Protein AF-A0A4R0QS27-F1 (afdb_monomer_lite)

Radius of gyration: 12.73 Å; chains: 1; bounding box: 35×30×27 Å

Sequence (80 aa):
MITFPVLFRILHKYLGSSDTVPQFFREFMQRITNVPEAEWGMKTDASGRLLDGTIRTYTKRGISGAVARNIIDHLSLGGM

Secondary structure (DSSP, 8-state):
---HHHHHHHHHHHH-TT--HHHHHHHHHHHH--S-GGGT-S-B-TTSPBPHHHHHHHHHH---HHHHHHHHHHHHHT--

Structure (mmCIF, N/CA/C/O backbone):
data_AF-A0A4R0QS27-F1
#
_entry.id   AF-A0A4R0QS27-F1
#
loop_
_atom_site.group_PDB
_atom_site.id
_atom_site.type_symbol
_atom_site.label_atom_id
_atom_site.label_alt_id
_atom_site.label_comp_id
_atom_site.label_asym_id
_atom_site.label_entity_id
_atom_site.label_seq_id
_atom_site.pdbx_PDB_ins_code
_atom_site.Cartn_x
_atom_site.Cartn_y
_atom_site.Cartn_z
_atom_site.occupancy
_atom_site.B_iso_or_equiv
_atom_site.auth_seq_id
_atom_site.auth_comp_id
_atom_site.auth_asym_id
_atom_site.auth_atom_id
_atom_site.pdbx_PDB_model_num
ATOM 1 N N . MET A 1 1 ? 8.205 -19.342 -9.664 1.00 77.19 1 MET A N 1
ATOM 2 C CA . MET A 1 1 ? 6.965 -18.636 -9.270 1.00 77.19 1 MET A CA 1
ATOM 3 C C . MET A 1 1 ? 7.306 -17.164 -9.061 1.00 77.19 1 MET A C 1
ATOM 5 O O . MET A 1 1 ? 8.295 -16.892 -8.392 1.00 77.19 1 MET A O 1
ATOM 9 N N . ILE A 1 2 ? 6.586 -16.230 -9.690 1.00 85.00 2 ILE A N 1
ATOM 10 C CA . ILE A 1 2 ? 6.842 -14.782 -9.552 1.00 85.00 2 ILE A CA 1
ATOM 11 C C . ILE A 1 2 ? 6.159 -14.287 -8.270 1.00 85.00 2 ILE A C 1
ATOM 13 O O . ILE A 1 2 ? 4.992 -14.593 -8.047 1.00 85.00 2 ILE A O 1
ATOM 17 N N . THR A 1 3 ? 6.876 -13.550 -7.418 1.00 90.88 3 THR A N 1
ATOM 18 C CA . THR A 1 3 ? 6.327 -12.995 -6.167 1.00 90.88 3 THR A CA 1
ATOM 19 C C . THR A 1 3 ? 5.747 -11.597 -6.383 1.00 90.88 3 THR A C 1
ATOM 21 O O . THR A 1 3 ? 6.144 -10.893 -7.314 1.00 90.88 3 THR A O 1
ATOM 24 N N . PHE A 1 4 ? 4.846 -11.156 -5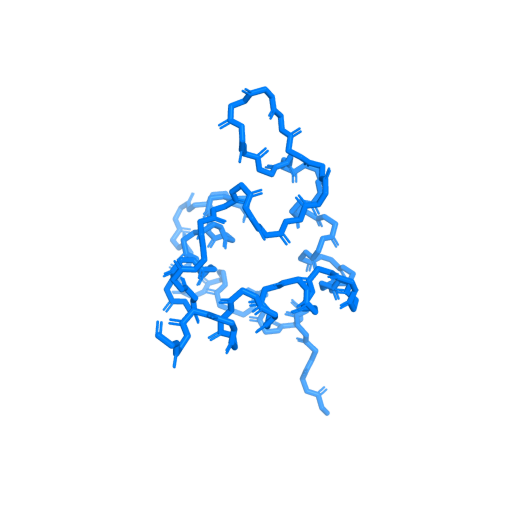.496 1.00 90.69 4 PHE A N 1
ATOM 25 C CA . PHE A 1 4 ? 4.278 -9.804 -5.558 1.00 90.69 4 PHE A CA 1
ATOM 26 C C . PHE A 1 4 ? 5.349 -8.695 -5.617 1.00 90.69 4 PHE A C 1
ATOM 28 O O . PHE A 1 4 ? 5.247 -7.856 -6.507 1.00 90.69 4 PHE A O 1
ATOM 35 N N . PRO A 1 5 ? 6.412 -8.688 -4.779 1.00 94.06 5 PRO A N 1
ATOM 36 C CA . PRO A 1 5 ? 7.470 -7.678 -4.879 1.00 94.06 5 PRO A CA 1
ATOM 37 C C . PRO A 1 5 ? 8.165 -7.640 -6.246 1.00 94.06 5 PRO A C 1
ATOM 39 O O . PRO A 1 5 ? 8.470 -6.562 -6.760 1.00 94.06 5 PRO A O 1
ATOM 42 N N . VAL A 1 6 ? 8.402 -8.810 -6.853 1.00 94.75 6 VAL A N 1
ATOM 43 C CA . VAL A 1 6 ? 9.022 -8.907 -8.183 1.00 94.75 6 VAL A CA 1
ATOM 44 C C . VAL A 1 6 ? 8.079 -8.352 -9.246 1.00 94.75 6 VAL A C 1
ATOM 46 O O . VAL A 1 6 ? 8.492 -7.507 -10.038 1.00 94.75 6 VAL A O 1
ATOM 49 N N . LEU A 1 7 ? 6.809 -8.767 -9.226 1.00 92.94 7 LEU A N 1
ATOM 50 C CA . LEU A 1 7 ? 5.789 -8.273 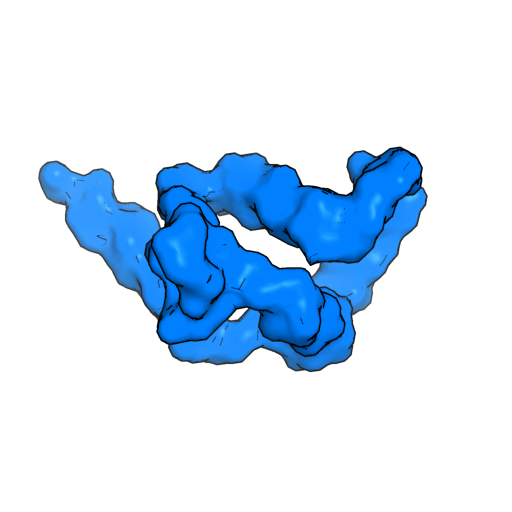-10.148 1.00 92.94 7 LEU A CA 1
ATOM 51 C C . LEU A 1 7 ? 5.616 -6.755 -10.023 1.00 92.94 7 LEU A C 1
ATOM 53 O O . LEU A 1 7 ? 5.714 -6.043 -11.018 1.00 92.94 7 LEU A O 1
ATOM 57 N N . PHE A 1 8 ? 5.429 -6.250 -8.804 1.00 94.00 8 PHE A N 1
ATOM 58 C CA . PHE A 1 8 ? 5.228 -4.829 -8.541 1.00 94.00 8 PHE A CA 1
ATOM 59 C C . PHE A 1 8 ? 6.401 -3.987 -9.045 1.00 94.00 8 PHE A C 1
ATOM 61 O O . PHE A 1 8 ? 6.190 -2.954 -9.672 1.00 94.00 8 PHE A O 1
ATOM 68 N N . ARG A 1 9 ? 7.645 -4.435 -8.826 1.00 92.88 9 ARG A N 1
ATOM 69 C CA . ARG A 1 9 ? 8.839 -3.729 -9.311 1.00 92.88 9 ARG A CA 1
ATOM 70 C C . ARG A 1 9 ? 8.898 -3.666 -10.836 1.00 92.88 9 ARG A C 1
ATOM 72 O O . ARG A 1 9 ? 9.302 -2.640 -11.377 1.00 92.88 9 ARG A O 1
ATOM 79 N N . ILE A 1 10 ? 8.526 -4.749 -11.518 1.00 94.31 10 ILE A N 1
ATOM 80 C CA . ILE A 1 10 ? 8.450 -4.774 -12.984 1.00 94.31 10 ILE A CA 1
ATOM 81 C C . ILE A 1 10 ? 7.380 -3.783 -13.446 1.00 94.31 10 ILE A C 1
ATOM 83 O O . ILE A 1 10 ? 7.677 -2.906 -14.252 1.00 94.31 10 ILE A O 1
ATOM 87 N N . LEU A 1 11 ? 6.171 -3.860 -12.888 1.00 93.88 11 LEU A N 1
ATOM 88 C CA . LEU A 1 11 ? 5.071 -2.967 -13.250 1.00 93.88 11 LEU A CA 1
ATOM 89 C C . LEU A 1 11 ? 5.421 -1.499 -12.990 1.00 93.88 11 LEU A C 1
ATOM 91 O O . LEU A 1 11 ? 5.255 -0.682 -13.883 1.00 93.88 11 LEU A O 1
ATOM 95 N N . HIS A 1 12 ? 5.982 -1.162 -11.828 1.00 94.31 12 HIS A N 1
ATOM 96 C CA . HIS A 1 12 ? 6.373 0.214 -11.507 1.00 94.31 12 HIS A CA 1
ATOM 97 C C . HIS A 1 12 ? 7.434 0.750 -12.474 1.00 94.31 12 HIS A C 1
ATOM 99 O O . HIS A 1 12 ? 7.325 1.885 -12.923 1.00 94.31 12 HIS A O 1
ATOM 105 N N . LYS A 1 13 ? 8.409 -0.078 -12.880 1.00 93.38 13 LYS A N 1
ATOM 106 C CA . LYS A 1 13 ? 9.448 0.315 -13.848 1.00 93.38 13 LYS A CA 1
ATOM 107 C C . LYS A 1 13 ? 8.878 0.688 -15.221 1.00 93.38 13 LYS A C 1
ATOM 109 O O . LYS A 1 13 ? 9.412 1.588 -15.860 1.00 93.38 13 LYS A O 1
ATOM 114 N N . TYR A 1 14 ? 7.867 -0.038 -15.695 1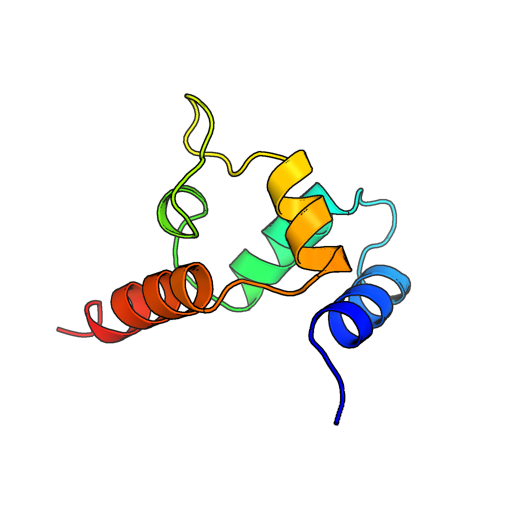.00 94.00 14 TYR A N 1
ATOM 115 C CA . TYR A 1 14 ? 7.357 0.117 -17.062 1.00 94.00 14 TYR A CA 1
ATOM 116 C C . TYR A 1 14 ? 6.067 0.937 -17.153 1.00 94.00 14 TYR A C 1
ATOM 118 O O . TYR A 1 14 ? 5.814 1.540 -18.189 1.00 94.00 14 TYR A O 1
ATOM 126 N N . LEU A 1 15 ? 5.262 0.966 -16.090 1.00 91.88 15 LEU A N 1
ATOM 127 C CA . LEU A 1 15 ? 3.945 1.607 -16.052 1.00 91.88 15 LEU A CA 1
ATOM 128 C C . LEU A 1 15 ? 3.872 2.773 -15.063 1.00 91.88 15 LEU A C 1
ATOM 130 O O . LEU A 1 15 ? 2.950 3.571 -15.159 1.00 91.88 15 LEU A O 1
ATOM 134 N N . GLY A 1 16 ? 4.811 2.871 -14.119 1.00 85.19 16 GLY A N 1
ATOM 135 C CA . GLY A 1 16 ? 4.779 3.889 -13.069 1.00 85.19 16 GLY A CA 1
ATOM 136 C C . GLY A 1 16 ? 5.224 5.280 -13.499 1.00 85.19 16 GLY A C 1
ATOM 137 O O . GLY A 1 16 ? 5.039 6.218 -12.740 1.00 85.19 16 GLY A O 1
ATOM 138 N N . SER A 1 17 ? 5.805 5.444 -14.692 1.00 82.62 17 SER A N 1
ATOM 139 C CA . SER A 1 17 ? 6.275 6.750 -15.177 1.00 82.62 17 SER A CA 1
ATOM 140 C C . SER A 1 17 ? 7.127 7.488 -14.115 1.00 82.62 17 SER A C 1
ATOM 142 O O . SER A 1 17 ? 8.077 6.913 -13.579 1.00 82.62 17 SER A O 1
ATOM 144 N N . SER A 1 18 ? 6.798 8.745 -13.801 1.00 84.88 18 SER A N 1
ATOM 145 C CA . SER A 1 18 ? 7.408 9.583 -12.762 1.00 84.88 18 SER A CA 1
ATOM 146 C C . SER A 1 18 ? 6.852 9.364 -11.348 1.00 84.88 18 SER A C 1
ATOM 148 O O . SER A 1 18 ? 7.261 10.070 -10.424 1.00 84.88 18 SER A O 1
ATOM 150 N N . ASP A 1 19 ? 5.921 8.430 -11.151 1.00 90.69 19 ASP A N 1
ATOM 151 C CA . ASP A 1 19 ? 5.223 8.276 -9.879 1.00 90.69 19 ASP A CA 1
ATOM 152 C C . ASP A 1 19 ? 6.121 7.702 -8.792 1.00 90.69 19 ASP A C 1
ATOM 154 O O . ASP A 1 19 ? 6.904 6.758 -8.977 1.00 90.69 19 ASP A O 1
ATOM 158 N N . THR A 1 20 ? 5.934 8.220 -7.582 1.00 94.19 20 THR A N 1
ATOM 159 C CA . THR A 1 20 ? 6.519 7.601 -6.397 1.00 94.19 20 THR A CA 1
ATOM 160 C C . THR A 1 20 ? 5.897 6.222 -6.153 1.00 94.19 20 THR A C 1
ATOM 162 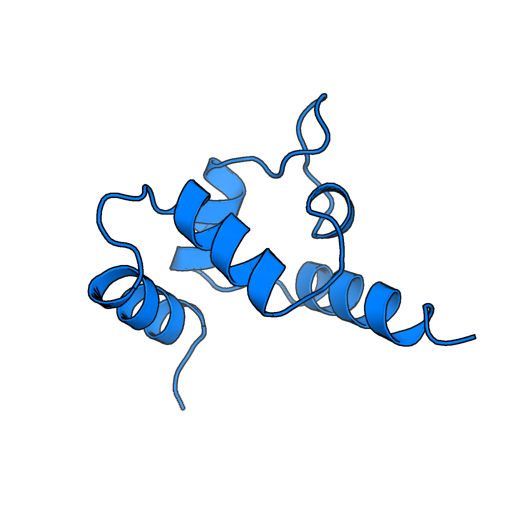O O . THR A 1 20 ? 4.740 5.966 -6.480 1.00 94.19 20 THR A O 1
ATOM 165 N N . VAL A 1 21 ? 6.647 5.324 -5.504 1.00 93.75 21 VAL A N 1
ATOM 166 C CA . VAL A 1 21 ? 6.161 3.973 -5.153 1.00 93.75 21 VAL A CA 1
ATOM 167 C C . VAL A 1 21 ? 4.775 3.986 -4.475 1.00 93.75 21 VAL A C 1
ATOM 169 O O . VAL A 1 21 ? 3.936 3.175 -4.866 1.00 93.75 21 VAL A O 1
ATOM 172 N N . PRO A 1 22 ? 4.483 4.874 -3.498 1.00 94.00 22 PRO A N 1
ATOM 173 C CA . PRO A 1 22 ? 3.157 4.929 -2.885 1.00 94.00 22 PRO A CA 1
ATOM 174 C C . PRO A 1 22 ? 2.040 5.449 -3.792 1.00 94.00 22 PRO A C 1
ATOM 176 O O . PRO A 1 22 ? 0.894 5.050 -3.605 1.00 94.00 22 PRO A O 1
ATOM 179 N N . GLN A 1 23 ? 2.338 6.337 -4.741 1.00 94.31 23 GLN A N 1
ATOM 180 C CA . GLN A 1 23 ? 1.351 6.808 -5.718 1.00 94.31 23 GLN A CA 1
ATOM 181 C C . GLN A 1 23 ? 0.984 5.673 -6.672 1.00 94.31 23 GLN A C 1
ATOM 183 O O . GLN A 1 23 ? -0.174 5.262 -6.707 1.00 94.31 23 GLN A O 1
ATOM 188 N N . PHE A 1 24 ? 1.986 5.064 -7.311 1.00 95.44 24 PHE A N 1
ATOM 189 C CA . PHE A 1 24 ? 1.756 3.961 -8.240 1.00 95.44 24 PHE A CA 1
ATOM 190 C C . PHE A 1 24 ? 1.067 2.761 -7.579 1.00 95.44 24 PHE A C 1
ATOM 192 O O . PHE A 1 24 ? 0.211 2.128 -8.186 1.00 95.44 24 PHE A O 1
ATOM 199 N N . PHE A 1 25 ? 1.398 2.442 -6.322 1.00 94.19 25 PHE A N 1
ATOM 200 C CA . PHE A 1 25 ? 0.714 1.367 -5.599 1.00 94.19 25 PHE A CA 1
ATOM 201 C C . PHE A 1 25 ? -0.786 1.625 -5.459 1.00 94.19 25 PHE A C 1
ATOM 203 O O . PHE A 1 25 ? -1.573 0.709 -5.679 1.00 94.19 25 PHE A O 1
ATOM 210 N N . ARG A 1 26 ? -1.186 2.852 -5.111 1.00 92.75 26 ARG A N 1
ATOM 211 C CA . ARG A 1 26 ? -2.604 3.204 -4.963 1.00 92.75 26 ARG A CA 1
ATOM 212 C C . ARG A 1 26 ? -3.334 3.108 -6.293 1.00 92.75 26 ARG A C 1
ATOM 214 O O . ARG A 1 26 ? -4.383 2.476 -6.354 1.00 92.75 26 ARG A O 1
ATOM 221 N N . GLU A 1 27 ? -2.747 3.653 -7.354 1.00 92.69 27 GLU A N 1
ATOM 222 C CA . GLU A 1 27 ? -3.323 3.546 -8.696 1.00 92.69 27 GLU A CA 1
ATOM 223 C C . GLU A 1 27 ? -3.435 2.095 -9.158 1.00 92.69 27 GLU A C 1
ATOM 225 O O . GLU A 1 27 ? -4.460 1.684 -9.693 1.00 92.69 27 GLU A O 1
ATOM 230 N N . PHE A 1 28 ? -2.391 1.297 -8.932 1.00 92.81 28 PHE A N 1
ATOM 231 C CA . PHE A 1 28 ? -2.388 -0.115 -9.284 1.00 92.81 28 PHE A CA 1
ATOM 232 C C . PHE A 1 28 ? -3.501 -0.868 -8.556 1.00 92.81 28 PHE A C 1
ATOM 234 O O . PHE A 1 28 ? -4.264 -1.582 -9.201 1.00 92.81 28 PHE A O 1
ATOM 241 N N . MET A 1 29 ? -3.629 -0.675 -7.241 1.00 90.94 29 MET A N 1
ATOM 242 C CA . MET A 1 29 ? -4.681 -1.303 -6.441 1.00 90.94 29 MET A CA 1
ATOM 243 C C . MET A 1 29 ? -6.075 -0.898 -6.934 1.00 90.94 29 MET A C 1
ATOM 245 O O . MET A 1 29 ? -6.888 -1.775 -7.194 1.00 90.94 29 MET A O 1
ATOM 249 N N . GLN A 1 30 ? -6.330 0.390 -7.177 1.00 90.31 30 GLN A N 1
ATOM 250 C CA . GLN A 1 30 ? -7.615 0.872 -7.711 1.00 90.31 30 GLN A CA 1
ATOM 251 C C . GLN A 1 30 ? -7.952 0.323 -9.107 1.00 90.31 30 GLN A C 1
ATOM 253 O O . GLN A 1 30 ? -9.119 0.243 -9.474 1.00 90.31 30 GLN A O 1
ATOM 258 N N . ARG A 1 31 ? -6.949 -0.062 -9.906 1.00 89.88 31 ARG A N 1
ATOM 259 C CA . ARG A 1 31 ? -7.174 -0.704 -11.213 1.00 89.88 31 ARG A CA 1
ATOM 260 C C . ARG A 1 31 ? -7.536 -2.182 -11.099 1.00 89.88 31 ARG A C 1
ATOM 262 O O . ARG A 1 31 ? -8.190 -2.703 -11.997 1.00 89.88 31 ARG A O 1
ATOM 269 N N . ILE A 1 32 ? -7.076 -2.869 -10.051 1.00 89.00 32 ILE A N 1
ATOM 270 C CA . ILE A 1 32 ? -7.298 -4.314 -9.869 1.00 89.00 32 ILE A CA 1
ATOM 271 C C . ILE A 1 32 ? -8.418 -4.636 -8.873 1.00 89.00 32 ILE A C 1
ATOM 273 O O . ILE A 1 32 ? -8.842 -5.787 -8.797 1.00 89.00 32 ILE A O 1
ATOM 277 N N . THR A 1 33 ? -8.878 -3.659 -8.091 1.00 88.31 33 THR A N 1
ATOM 278 C CA . THR A 1 33 ? -9.977 -3.812 -7.135 1.00 88.31 33 THR A CA 1
ATOM 279 C C . THR A 1 33 ? -10.824 -2.544 -7.051 1.00 88.31 33 THR A C 1
ATOM 281 O O . THR A 1 33 ? -10.305 -1.436 -7.140 1.00 88.31 33 THR A O 1
ATOM 284 N N . ASN A 1 34 ? -12.128 -2.720 -6.816 1.00 88.50 34 ASN A N 1
ATOM 285 C CA . ASN A 1 34 ? -13.077 -1.632 -6.560 1.00 88.50 34 ASN A CA 1
ATOM 286 C C . ASN A 1 34 ? -13.195 -1.276 -5.064 1.00 88.50 34 ASN A C 1
ATOM 288 O O . ASN A 1 34 ? -14.006 -0.432 -4.695 1.00 88.50 34 ASN A O 1
ATOM 292 N N . VAL A 1 35 ? -12.416 -1.925 -4.192 1.00 89.56 35 VAL A N 1
ATOM 293 C CA . VAL A 1 35 ? -12.398 -1.632 -2.751 1.00 89.56 35 VAL A CA 1
ATOM 294 C C . VAL A 1 35 ? -11.707 -0.279 -2.522 1.00 89.56 35 VAL A C 1
ATOM 296 O O . VAL A 1 35 ? -10.609 -0.078 -3.055 1.00 89.56 35 VAL A O 1
ATOM 299 N N . PRO A 1 36 ? -12.288 0.653 -1.745 1.00 88.75 36 PRO A N 1
ATOM 300 C CA . PRO A 1 36 ? -11.659 1.941 -1.458 1.00 88.75 36 PRO A CA 1
ATOM 301 C C . PRO A 1 36 ? -10.395 1.778 -0.597 1.00 88.75 36 PRO A C 1
ATOM 303 O O . PRO A 1 36 ? -10.274 0.836 0.181 1.00 88.75 36 PRO A O 1
ATOM 306 N N . GLU A 1 37 ? -9.449 2.722 -0.696 1.00 88.31 37 GLU A N 1
ATOM 307 C CA . GLU A 1 37 ? -8.156 2.651 0.018 1.00 88.31 37 GLU A CA 1
ATOM 308 C C . GLU A 1 37 ? -8.309 2.491 1.539 1.00 88.31 37 GLU A C 1
ATOM 310 O O . GLU A 1 37 ? -7.552 1.740 2.160 1.00 88.31 37 GLU A O 1
ATOM 315 N N . ALA A 1 38 ? -9.322 3.140 2.117 1.00 86.25 38 ALA A N 1
ATOM 316 C CA . ALA A 1 38 ? -9.649 3.047 3.538 1.00 86.25 38 ALA A CA 1
ATOM 317 C C . ALA A 1 38 ? -9.985 1.615 3.992 1.00 86.25 38 ALA A C 1
ATOM 319 O O . ALA A 1 38 ? -9.816 1.277 5.161 1.00 86.25 38 ALA A O 1
ATOM 320 N N . GLU A 1 39 ? -10.414 0.764 3.062 1.00 85.56 39 GLU A N 1
ATOM 321 C CA . GLU A 1 39 ? -10.806 -0.625 3.295 1.00 85.56 39 GLU A CA 1
ATOM 322 C C . GLU A 1 39 ? -9.722 -1.618 2.849 1.00 85.56 39 GLU A C 1
ATOM 324 O O . GLU A 1 39 ? -9.911 -2.831 2.913 1.00 85.56 39 GLU A O 1
ATOM 329 N N . TRP A 1 40 ? -8.542 -1.162 2.418 1.00 85.44 40 TRP A N 1
ATOM 330 C CA . TRP A 1 40 ? -7.457 -2.092 2.093 1.00 85.44 40 TRP A CA 1
ATOM 331 C C . TRP A 1 40 ? -6.811 -2.690 3.342 1.00 85.44 40 TRP A C 1
ATOM 3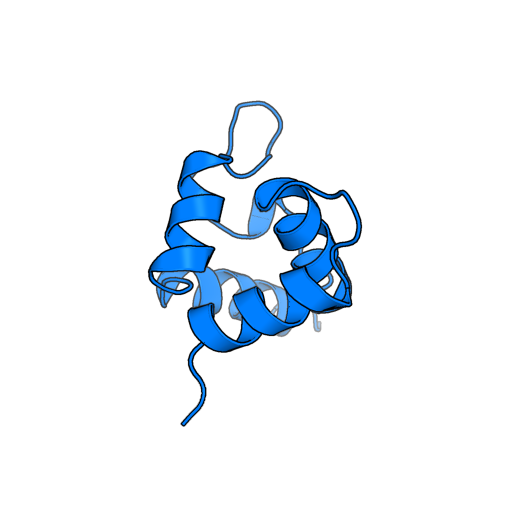33 O O . TRP A 1 40 ? -6.373 -3.836 3.300 1.00 85.44 40 TRP A O 1
ATOM 343 N N . GLY A 1 41 ? -6.726 -1.965 4.462 1.00 72.25 41 GLY A N 1
ATOM 344 C CA . GLY A 1 41 ? -6.045 -2.485 5.647 1.00 72.25 41 GLY A CA 1
ATOM 345 C C . GLY A 1 41 ? -6.160 -1.637 6.911 1.00 72.25 41 GLY A C 1
ATOM 346 O O . GLY A 1 41 ? -6.701 -0.543 6.917 1.00 72.25 41 GLY A O 1
ATOM 347 N N . MET A 1 42 ? -5.598 -2.161 8.004 1.00 66.50 42 MET A N 1
ATOM 348 C CA . MET A 1 42 ? -5.894 -1.711 9.374 1.00 66.50 42 MET A CA 1
ATOM 349 C C . MET A 1 42 ? -5.226 -0.403 9.831 1.00 66.50 42 MET A C 1
ATOM 351 O O . MET A 1 42 ? -5.582 0.111 10.886 1.00 66.50 42 MET A O 1
ATOM 355 N N . LYS A 1 43 ? -4.211 0.113 9.123 1.00 72.25 43 LYS A N 1
ATOM 356 C CA . LYS A 1 43 ? -3.463 1.313 9.555 1.00 72.25 43 LYS A CA 1
ATOM 357 C C . LYS A 1 43 ? -3.529 2.414 8.508 1.00 72.25 43 LYS A C 1
ATOM 359 O O . LYS A 1 43 ? -2.577 2.612 7.746 1.00 72.25 43 LYS A O 1
ATOM 364 N N . THR A 1 44 ? -4.654 3.112 8.498 1.00 81.19 44 THR A N 1
ATOM 365 C CA . THR A 1 44 ? -4.841 4.356 7.756 1.00 81.19 44 THR A CA 1
ATOM 366 C C . THR A 1 44 ? -4.497 5.563 8.627 1.00 81.19 44 THR A C 1
ATOM 368 O O . THR A 1 44 ? -4.490 5.483 9.856 1.00 81.19 44 THR A O 1
ATOM 371 N N . ASP A 1 45 ? -4.189 6.687 7.992 1.00 83.06 45 ASP A N 1
ATOM 372 C CA . ASP A 1 45 ? -4.164 7.986 8.652 1.00 83.06 45 ASP A CA 1
ATOM 373 C C . ASP A 1 45 ? -5.589 8.509 8.919 1.00 83.06 45 ASP A C 1
ATOM 375 O O . ASP A 1 45 ? -6.590 7.860 8.601 1.00 83.06 45 ASP A O 1
ATOM 379 N N . ALA A 1 46 ? -5.681 9.708 9.504 1.00 81.19 46 ALA A N 1
ATOM 380 C CA . ALA A 1 46 ? -6.953 10.374 9.792 1.00 81.19 46 ALA A CA 1
ATOM 381 C C . ALA A 1 46 ? -7.792 10.691 8.536 1.00 81.19 46 ALA A C 1
ATOM 383 O O . ALA A 1 46 ? -8.975 10.989 8.662 1.00 81.19 46 ALA A O 1
ATOM 384 N N . SER A 1 47 ? -7.201 10.617 7.339 1.00 82.50 47 SER A N 1
ATOM 385 C CA . SER A 1 47 ? -7.880 10.831 6.054 1.00 82.50 47 SER A CA 1
ATOM 386 C C . SER A 1 47 ? -8.338 9.519 5.407 1.00 82.50 47 SER A C 1
ATOM 388 O O . SER A 1 47 ? -8.797 9.530 4.267 1.00 82.50 47 SER A O 1
ATOM 390 N N . GLY A 1 48 ? -8.175 8.379 6.089 1.00 81.19 48 GLY A N 1
ATOM 391 C CA . GLY A 1 48 ? -8.488 7.064 5.531 1.00 81.19 48 GLY A CA 1
ATOM 392 C C . GLY A 1 48 ? -7.474 6.588 4.487 1.00 81.19 48 GLY A C 1
ATOM 393 O O . GLY A 1 48 ? -7.756 5.638 3.761 1.00 81.19 48 GLY A O 1
ATOM 394 N N . ARG A 1 49 ? -6.292 7.213 4.389 1.00 86.62 49 ARG A N 1
ATOM 395 C CA . ARG A 1 49 ? -5.236 6.782 3.463 1.00 86.62 49 ARG A CA 1
ATOM 396 C C . ARG A 1 49 ? -4.265 5.846 4.150 1.00 86.62 49 ARG A C 1
ATOM 398 O O . ARG A 1 49 ? -3.857 6.065 5.288 1.00 86.62 49 ARG A O 1
ATOM 405 N N . LEU A 1 50 ? -3.844 4.807 3.446 1.00 89.00 50 LEU A N 1
ATOM 406 C CA . LEU A 1 50 ? -2.837 3.888 3.945 1.00 89.00 50 LEU A CA 1
ATOM 407 C C . LEU A 1 50 ? -1.498 4.626 4.057 1.00 89.00 50 LEU A C 1
ATOM 409 O O . LEU A 1 50 ? -1.087 5.328 3.134 1.00 89.00 50 LEU A O 1
ATOM 413 N N . LEU A 1 51 ? -0.790 4.449 5.173 1.00 90.75 51 LEU A N 1
ATOM 414 C CA . LEU A 1 51 ? 0.494 5.121 5.378 1.00 90.75 51 LEU A CA 1
ATOM 415 C C . LEU A 1 51 ? 1.519 4.710 4.308 1.00 90.75 51 LEU A C 1
ATOM 417 O O . LEU A 1 51 ? 1.737 3.523 4.052 1.00 90.75 51 LEU A O 1
ATOM 421 N N . ASP A 1 52 ? 2.244 5.684 3.754 1.00 92.19 52 ASP A N 1
ATOM 422 C CA . ASP A 1 52 ? 3.273 5.443 2.732 1.00 92.19 52 ASP A CA 1
ATOM 423 C C . ASP A 1 52 ? 4.360 4.459 3.197 1.00 92.19 52 ASP A C 1
ATOM 425 O O . ASP A 1 52 ? 4.867 3.659 2.407 1.00 92.19 52 ASP A O 1
ATOM 429 N N . GLY A 1 53 ? 4.712 4.480 4.487 1.00 91.81 53 GLY A N 1
ATOM 430 C CA . GLY A 1 53 ? 5.644 3.515 5.079 1.00 91.81 53 GLY A CA 1
ATOM 431 C C . GLY A 1 53 ? 5.119 2.074 5.035 1.00 91.81 53 GLY A C 1
ATOM 432 O O . GLY A 1 53 ? 5.880 1.139 4.760 1.00 91.81 53 GLY A O 1
ATOM 433 N N . THR A 1 54 ? 3.811 1.892 5.227 1.00 90.56 54 THR A N 1
ATOM 434 C CA . THR A 1 54 ? 3.133 0.595 5.105 1.00 90.56 54 THR A CA 1
ATOM 435 C C . THR A 1 54 ? 3.152 0.120 3.654 1.00 90.56 54 THR A C 1
ATOM 437 O O . THR A 1 54 ? 3.572 -1.007 3.392 1.00 90.56 54 THR A O 1
ATOM 440 N N . ILE A 1 55 ? 2.829 0.999 2.698 1.00 92.19 55 ILE A N 1
ATOM 441 C CA . ILE A 1 55 ? 2.890 0.683 1.261 1.00 92.19 55 ILE A CA 1
ATOM 442 C C . ILE A 1 55 ? 4.298 0.237 0.857 1.00 92.19 55 ILE A C 1
ATOM 444 O O . ILE A 1 55 ? 4.476 -0.824 0.262 1.00 92.19 55 ILE A O 1
ATOM 448 N N . ARG A 1 56 ? 5.329 0.998 1.239 1.00 93.44 56 ARG A N 1
ATOM 449 C CA . ARG A 1 56 ? 6.734 0.644 0.961 1.00 93.44 56 ARG A CA 1
ATOM 450 C C . ARG A 1 56 ? 7.140 -0.686 1.594 1.00 93.44 56 ARG A C 1
ATOM 452 O O . ARG A 1 56 ? 8.042 -1.351 1.089 1.00 93.44 56 ARG A O 1
ATOM 459 N N . THR A 1 57 ? 6.505 -1.076 2.695 1.00 92.81 57 THR A N 1
ATOM 460 C CA . THR A 1 57 ? 6.718 -2.390 3.305 1.00 92.81 57 THR A CA 1
ATOM 461 C C . THR A 1 57 ? 6.088 -3.488 2.451 1.00 92.81 57 THR A C 1
ATOM 463 O O . THR A 1 57 ? 6.765 -4.477 2.175 1.00 92.81 57 THR A O 1
ATOM 466 N N . TYR A 1 58 ? 4.860 -3.304 1.958 1.00 91.56 58 TYR A N 1
ATOM 467 C CA . TYR A 1 58 ? 4.198 -4.275 1.076 1.00 91.56 58 TYR A CA 1
ATOM 468 C C . TYR A 1 58 ? 4.927 -4.469 -0.249 1.00 91.56 58 TYR A C 1
ATOM 470 O O . TYR A 1 58 ? 5.110 -5.600 -0.691 1.00 91.56 58 TYR A O 1
ATOM 478 N N . THR A 1 59 ? 5.427 -3.397 -0.861 1.00 92.50 59 THR A N 1
ATOM 479 C CA . THR A 1 59 ? 6.169 -3.510 -2.126 1.00 92.50 59 THR A CA 1
ATOM 480 C C . THR A 1 59 ? 7.519 -4.211 -1.964 1.00 92.50 59 THR A C 1
ATOM 482 O O . THR A 1 59 ? 8.035 -4.769 -2.929 1.00 92.50 59 THR A O 1
ATOM 485 N N . LYS A 1 60 ? 8.083 -4.241 -0.747 1.00 93.19 60 LYS A N 1
ATOM 486 C CA . LYS A 1 60 ? 9.333 -4.952 -0.429 1.00 93.19 60 LYS A CA 1
ATOM 487 C C . LYS A 1 60 ? 9.118 -6.382 0.068 1.00 93.19 60 LYS A C 1
ATOM 489 O O . LYS A 1 60 ? 9.904 -7.257 -0.276 1.00 93.19 60 LYS A O 1
ATOM 494 N N . ARG A 1 61 ? 8.107 -6.611 0.912 1.00 92.44 61 ARG A N 1
ATOM 495 C CA . ARG A 1 61 ? 7.897 -7.873 1.653 1.00 92.44 61 ARG A CA 1
ATOM 496 C C . ARG A 1 61 ? 6.684 -8.677 1.185 1.00 92.44 61 ARG A C 1
ATOM 498 O O . ARG A 1 61 ? 6.540 -9.825 1.584 1.00 92.44 61 ARG A O 1
ATOM 505 N N . GLY A 1 62 ? 5.845 -8.098 0.333 1.00 91.69 62 GLY A N 1
ATOM 506 C CA . GLY A 1 62 ? 4.555 -8.655 -0.053 1.00 91.69 62 GLY A CA 1
ATOM 507 C C . GLY A 1 62 ? 3.407 -8.121 0.804 1.00 91.69 62 GLY A C 1
ATOM 508 O O . GLY A 1 62 ? 3.604 -7.604 1.906 1.00 91.69 62 GLY A O 1
ATOM 509 N N . ILE A 1 63 ? 2.196 -8.250 0.267 1.00 88.56 63 ILE A N 1
ATOM 510 C CA . ILE A 1 63 ? 0.951 -7.971 0.985 1.00 88.56 63 ILE A CA 1
ATOM 511 C C . ILE A 1 63 ? 0.729 -9.092 2.010 1.00 88.56 63 ILE A C 1
ATOM 513 O O . ILE A 1 63 ? 0.902 -10.269 1.691 1.00 88.56 63 ILE A O 1
ATOM 517 N N . SER A 1 64 ? 0.376 -8.739 3.249 1.00 86.75 64 SER A N 1
ATOM 518 C CA . SER A 1 64 ? 0.095 -9.745 4.278 1.00 86.75 64 SER A CA 1
ATOM 519 C C . SER A 1 64 ? -1.205 -10.494 3.974 1.00 86.75 64 SER A C 1
ATOM 521 O O . SER A 1 64 ? -2.138 -9.934 3.400 1.00 86.75 64 SER A O 1
ATOM 523 N N . GLY A 1 65 ? -1.298 -11.751 4.418 1.00 87.94 65 GLY A N 1
ATOM 524 C CA . GLY A 1 65 ? -2.512 -12.554 4.235 1.00 87.94 65 GLY A CA 1
ATOM 525 C C . GLY A 1 65 ? -3.766 -11.890 4.813 1.00 87.94 65 GLY A C 1
ATOM 526 O O . GLY A 1 65 ? -4.817 -11.956 4.193 1.00 87.94 65 GLY A O 1
ATOM 527 N N . ALA A 1 66 ? -3.645 -11.176 5.938 1.00 84.31 66 ALA A N 1
ATOM 528 C CA . ALA A 1 66 ? -4.757 -10.440 6.543 1.00 84.31 66 ALA A CA 1
ATOM 529 C C . ALA A 1 66 ? -5.285 -9.307 5.643 1.00 84.31 66 ALA A C 1
ATOM 531 O O . ALA A 1 66 ? -6.491 -9.149 5.502 1.00 84.31 66 ALA A O 1
ATOM 532 N N . VAL A 1 67 ? -4.391 -8.550 4.999 1.00 85.56 67 VAL A N 1
ATOM 533 C CA . VAL A 1 67 ? -4.757 -7.464 4.070 1.00 85.56 67 VAL A CA 1
ATOM 534 C C . VAL A 1 67 ? -5.393 -8.033 2.807 1.00 85.56 67 VAL A C 1
ATOM 536 O O . VAL A 1 67 ? -6.444 -7.569 2.377 1.00 85.56 67 VAL A O 1
ATOM 539 N N . ALA A 1 68 ? -4.792 -9.082 2.239 1.00 88.19 68 ALA A N 1
ATOM 540 C CA . ALA A 1 68 ? -5.358 -9.760 1.078 1.00 88.19 68 ALA A CA 1
ATOM 541 C C . ALA A 1 68 ? -6.750 -10.332 1.387 1.00 88.19 68 ALA A C 1
ATOM 543 O O . ALA A 1 68 ? -7.667 -10.175 0.587 1.00 88.19 68 ALA A O 1
ATOM 544 N N . ARG A 1 69 ? -6.918 -10.947 2.564 1.00 87.88 69 ARG A N 1
ATOM 545 C CA . ARG A 1 69 ? -8.200 -11.482 3.020 1.00 87.88 69 ARG A CA 1
ATOM 546 C C . ARG A 1 69 ? -9.246 -10.386 3.181 1.00 87.88 69 ARG A C 1
ATOM 548 O O . ARG A 1 69 ? -10.334 -10.564 2.660 1.00 87.88 69 ARG A O 1
ATOM 555 N N . ASN A 1 70 ? -8.892 -9.252 3.788 1.00 86.75 70 ASN A N 1
ATOM 556 C CA . ASN A 1 70 ? -9.803 -8.116 3.928 1.00 86.75 70 ASN A CA 1
ATOM 557 C C . ASN A 1 70 ? -10.354 -7.673 2.566 1.00 86.75 70 ASN A C 1
ATOM 559 O O . ASN A 1 70 ? -11.560 -7.591 2.374 1.00 86.75 70 ASN A O 1
ATOM 563 N N . ILE A 1 71 ? -9.473 -7.482 1.582 1.00 88.69 71 ILE A N 1
ATOM 564 C CA . ILE A 1 71 ? -9.880 -7.083 0.228 1.00 88.69 71 ILE A CA 1
ATOM 565 C C . ILE A 1 71 ? -10.791 -8.143 -0.411 1.00 88.69 71 ILE A C 1
ATOM 567 O O . ILE A 1 71 ? -11.801 -7.794 -1.016 1.00 88.69 71 ILE A O 1
ATOM 571 N N . ILE A 1 72 ? -10.461 -9.432 -0.272 1.00 88.69 72 ILE A N 1
ATOM 572 C CA . ILE A 1 72 ? -11.277 -10.534 -0.809 1.00 88.69 72 ILE A CA 1
ATOM 573 C C . ILE A 1 72 ? -12.660 -10.578 -0.152 1.00 88.69 72 ILE A C 1
ATOM 575 O O . ILE A 1 72 ? -13.650 -10.778 -0.854 1.00 88.69 72 ILE A O 1
ATOM 579 N N . ASP A 1 73 ? -12.738 -10.392 1.163 1.00 87.19 73 ASP A N 1
ATOM 580 C CA . ASP A 1 73 ? -13.997 -10.430 1.905 1.00 87.19 73 ASP A CA 1
ATOM 581 C C . ASP A 1 73 ? -14.913 -9.278 1.459 1.00 87.19 73 ASP A C 1
ATOM 583 O O . ASP A 1 73 ? -16.078 -9.522 1.153 1.00 87.19 73 ASP A O 1
ATOM 587 N N . HIS A 1 74 ? -14.380 -8.062 1.284 1.00 84.81 74 HIS A N 1
ATOM 588 C CA . HIS A 1 74 ? -15.133 -6.929 0.723 1.00 84.81 74 HIS A CA 1
ATOM 589 C C . HIS A 1 74 ? -15.638 -7.202 -0.706 1.00 84.81 74 HIS A C 1
ATOM 591 O O . HIS A 1 74 ? -16.788 -6.902 -1.026 1.00 84.81 74 HIS A O 1
ATOM 597 N N . LEU A 1 75 ? -14.817 -7.821 -1.559 1.00 82.75 75 LEU A N 1
ATOM 598 C CA . LEU A 1 75 ? -15.218 -8.184 -2.926 1.00 82.75 75 LEU A CA 1
ATOM 599 C C . LEU A 1 75 ? -16.242 -9.329 -2.974 1.00 82.75 75 LEU A C 1
ATOM 601 O O . LEU A 1 75 ? -17.037 -9.392 -3.907 1.00 82.75 75 LEU A O 1
ATOM 605 N N . SER A 1 76 ? -16.222 -10.233 -1.993 1.00 80.88 76 SER A N 1
ATOM 606 C CA . SER A 1 76 ? -17.108 -11.406 -1.946 1.00 80.88 76 SER A CA 1
ATOM 607 C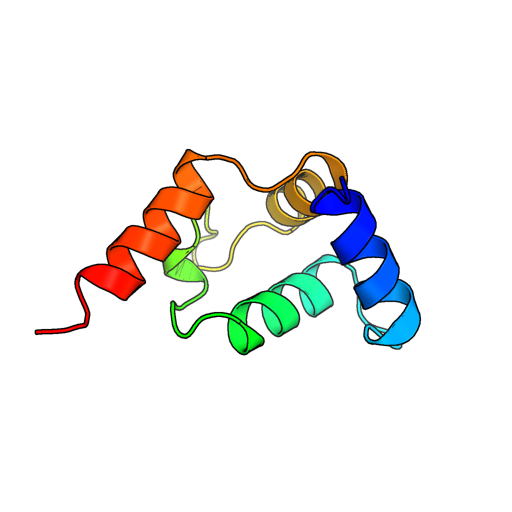 C . SER A 1 76 ? -18.448 -11.103 -1.270 1.00 80.88 76 SER A C 1
ATOM 609 O O . SER A 1 76 ? -19.458 -11.707 -1.617 1.00 80.88 76 SER A O 1
ATOM 611 N N . LEU A 1 77 ? -18.467 -10.175 -0.308 1.00 64.94 77 LEU A N 1
ATOM 612 C CA . LEU A 1 77 ? -19.668 -9.754 0.421 1.00 64.94 77 LEU A CA 1
ATOM 613 C C . LEU A 1 77 ? -20.458 -8.659 -0.311 1.00 64.94 77 LEU A C 1
ATOM 615 O O . LEU A 1 77 ? -21.654 -8.533 -0.080 1.00 64.94 77 LEU A O 1
ATOM 619 N N . GLY A 1 78 ? -19.831 -7.910 -1.223 1.00 56.28 78 GLY A N 1
ATOM 620 C CA . GLY A 1 78 ? -20.492 -6.906 -2.072 1.00 56.28 78 GLY A CA 1
ATOM 621 C C . GLY A 1 78 ? -21.270 -7.468 -3.273 1.00 56.28 78 GLY A C 1
ATOM 622 O O . GLY A 1 78 ? -21.592 -6.712 -4.185 1.00 56.28 78 GLY A O 1
ATOM 623 N N . GLY A 1 79 ? -21.522 -8.782 -3.308 1.00 52.84 79 GLY A N 1
ATOM 624 C CA . GLY A 1 79 ? -22.232 -9.494 -4.379 1.00 52.84 79 GLY A CA 1
ATOM 625 C C . GLY A 1 79 ? -23.655 -9.953 -4.026 1.00 52.84 79 GLY A C 1
ATOM 626 O O . GLY A 1 79 ? -24.110 -10.936 -4.611 1.00 52.84 79 GLY A O 1
ATOM 627 N N . MET A 1 80 ? -24.326 -9.299 -3.069 1.00 40.59 80 MET A N 1
ATOM 628 C CA . MET A 1 80 ? -25.758 -9.480 -2.764 1.00 40.59 80 MET A CA 1
ATOM 629 C C . MET A 1 80 ? -26.535 -8.193 -3.017 1.00 40.59 80 MET A C 1
ATOM 631 O O . MET A 1 80 ? -26.080 -7.139 -2.520 1.00 40.59 80 MET A O 1
#

Organism: NCBI:txid2496842

pLDDT: mean 86.84, std 9.55, range [40.59, 95.44]

Foldseek 3Di:
DQAQLNVLVVCCVPPVPPHDQLVVLQVVCVVVAVDDQLQQDDDDDPVSHHDPVVSVCCSVPNDDPVSVVSRVCVVVVVPD